Protein AF-A0A9D0LYY3-F1 (afdb_monomer)

Foldseek 3Di:
DPPDPCLPCVVVVLVVCVVVQEADEAEAEWPACVDPPCVCVVVSVLVSVLPDDPSRHPKYKYKYFPPDDDDQDRNPWGWDDWDDDPGIIITMID

Secondary structure (DSSP, 8-state):
-----HHHHHHHHHHHHHHHT--EEEEE-PPPTTSTT-TTHHHHHHHHHHTS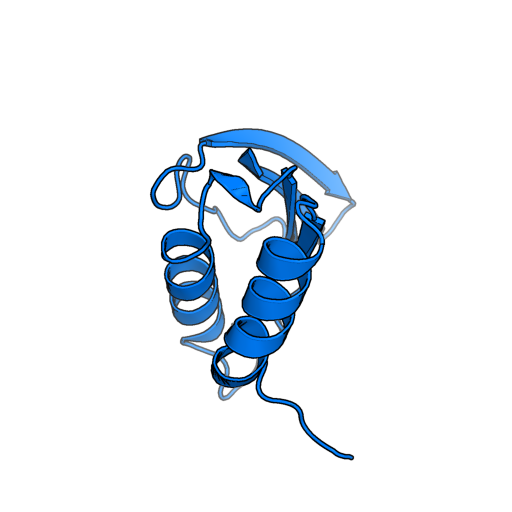-GGGEEEEEEEEETTPPPPSEETTEEEEEEEEETTEEEEEE-

Sequence (94 aa):
VIAGDTFETITQALAMLRTQHEKAYFFIHPPFSIREGHEDIYDNMISLIERLPRELVQLITIEHMTALELPESIGPYALQKRKKFGKTSLSYYD

Mean predicted aligned error: 4.37 Å

Nearest PDB structures (foldseek):
  2fhp-assembly1_A  TM=6.400E-01  e=5.777E-06  Enterococcus faecalis V583
  2fhp-assembly2_B  TM=6.266E-01  e=7.497E-06  Enterococcus faecalis V583
  2esr-assembly1_B  TM=6.516E-01  e=7.325E-05  Streptococcus pyogenes MGAS10394
  2fpo-assembly3_C  TM=6.151E-01  e=2.216E-04  Escherichia coli K-12
  3p9n-assembly1_A  TM=6.792E-01  e=4.331E-02  Mycobacterium tuberculosis H37Rv

Structure (mmCIF, N/CA/C/O backbone):
data_AF-A0A9D0LYY3-F1
#
_entry.id   AF-A0A9D0LYY3-F1
#
loop_
_atom_site.group_PDB
_atom_site.id
_atom_site.type_symbol
_atom_site.label_atom_id
_atom_site.label_alt_id
_atom_site.label_comp_id
_atom_site.label_asym_id
_atom_site.label_entity_id
_atom_site.label_seq_id
_atom_site.pdbx_PDB_ins_code
_atom_site.Cartn_x
_atom_site.Cartn_y
_atom_site.Cartn_z
_atom_site.occupancy
_atom_site.B_iso_or_equiv
_atom_site.auth_seq_id
_atom_site.auth_comp_id
_atom_site.auth_asym_id
_atom_site.auth_atom_id
_atom_site.pdbx_PDB_model_num
ATOM 1 N N . VAL A 1 1 ? 18.536 -15.897 10.092 1.00 40.72 1 VAL A N 1
ATOM 2 C CA . VAL A 1 1 ? 17.466 -14.954 9.701 1.00 40.72 1 VAL A CA 1
ATOM 3 C C . VAL A 1 1 ? 16.156 -15.653 9.987 1.00 40.72 1 VAL A C 1
ATOM 5 O O . VAL A 1 1 ? 15.926 -16.692 9.386 1.00 40.72 1 VAL A O 1
ATOM 8 N N . ILE A 1 2 ? 15.355 -15.179 10.942 1.00 37.41 2 ILE A N 1
ATOM 9 C CA . ILE A 1 2 ? 13.945 -15.583 10.969 1.00 37.41 2 ILE A CA 1
ATOM 10 C C . ILE A 1 2 ? 13.314 -14.766 9.846 1.00 37.41 2 ILE A C 1
ATOM 12 O O . ILE A 1 2 ? 13.110 -13.564 9.996 1.00 37.41 2 ILE A O 1
ATOM 16 N N . ALA A 1 3 ? 13.160 -15.379 8.677 1.00 55.34 3 ALA A N 1
ATOM 17 C CA . ALA A 1 3 ? 12.347 -14.808 7.620 1.00 55.34 3 ALA A CA 1
ATOM 18 C C . ALA A 1 3 ? 10.896 -14.914 8.100 1.00 55.34 3 ALA A C 1
ATOM 20 O O . ALA A 1 3 ? 10.347 -16.008 8.166 1.00 55.34 3 ALA A O 1
ATOM 21 N N . GLY A 1 4 ? 10.322 -13.799 8.548 1.00 69.12 4 GLY A N 1
ATOM 22 C CA . GLY A 1 4 ? 8.885 -13.711 8.764 1.00 69.12 4 GLY A CA 1
ATOM 23 C C . GLY A 1 4 ? 8.248 -13.422 7.420 1.00 69.12 4 GLY A C 1
ATOM 24 O O . GLY A 1 4 ? 8.447 -12.334 6.885 1.00 69.12 4 GLY A O 1
ATOM 25 N N . ASP A 1 5 ? 7.535 -14.392 6.855 1.00 82.69 5 ASP A N 1
ATOM 26 C CA . ASP A 1 5 ? 6.709 -14.126 5.687 1.00 82.69 5 ASP A CA 1
ATOM 27 C C . ASP A 1 5 ? 5.583 -13.171 6.112 1.00 82.69 5 ASP A C 1
ATOM 29 O O . ASP A 1 5 ? 4.691 -13.531 6.887 1.00 82.69 5 ASP A O 1
ATOM 33 N N . THR A 1 6 ? 5.647 -11.914 5.667 1.00 85.31 6 THR A N 1
ATOM 34 C CA . THR A 1 6 ? 4.621 -10.909 5.978 1.00 85.31 6 THR A CA 1
ATOM 35 C C . THR A 1 6 ? 3.247 -11.339 5.467 1.00 85.31 6 THR A C 1
ATOM 37 O O . THR A 1 6 ? 2.248 -11.035 6.118 1.00 85.31 6 THR A O 1
ATOM 40 N N . PHE A 1 7 ? 3.169 -12.081 4.356 1.00 86.06 7 PHE A N 1
ATOM 41 C CA . PHE A 1 7 ? 1.895 -12.541 3.801 1.00 86.06 7 PHE A CA 1
ATOM 42 C C . PHE A 1 7 ? 1.159 -13.492 4.755 1.00 86.06 7 PHE A C 1
ATOM 44 O O . PHE A 1 7 ? -0.076 -13.490 4.793 1.00 86.06 7 PHE A O 1
ATOM 51 N N . GLU A 1 8 ? 1.900 -14.227 5.585 1.00 85.25 8 GLU A N 1
ATOM 52 C CA . GLU A 1 8 ? 1.353 -15.097 6.629 1.00 85.25 8 GLU A CA 1
ATOM 53 C C . GLU A 1 8 ? 1.202 -14.365 7.975 1.00 85.25 8 GLU A C 1
ATOM 55 O O . GLU A 1 8 ? 0.156 -14.426 8.634 1.00 85.25 8 GLU A O 1
ATOM 60 N N . THR A 1 9 ? 2.237 -13.629 8.384 1.00 88.62 9 THR A N 1
ATOM 61 C CA . THR A 1 9 ? 2.353 -13.076 9.744 1.00 88.62 9 THR A CA 1
ATOM 62 C C . THR A 1 9 ? 1.525 -11.813 9.977 1.00 88.62 9 THR A C 1
ATOM 64 O O . THR A 1 9 ? 1.189 -11.515 11.125 1.00 88.62 9 THR A O 1
ATOM 67 N N . ILE A 1 10 ? 1.103 -11.099 8.924 1.00 91.56 10 ILE A N 1
ATOM 68 C CA . ILE A 1 10 ? 0.312 -9.864 9.062 1.00 91.56 10 ILE A CA 1
ATOM 69 C C . ILE A 1 10 ? -0.999 -10.075 9.828 1.00 91.56 10 ILE A C 1
ATOM 71 O O . ILE A 1 10 ? -1.466 -9.180 10.529 1.00 91.56 10 ILE A O 1
ATOM 75 N N . THR A 1 11 ? -1.569 -11.279 9.767 1.00 91.69 11 THR A N 1
ATOM 76 C CA . THR A 1 11 ? -2.790 -11.641 10.499 1.00 91.69 11 THR A CA 1
ATOM 77 C C . THR A 1 11 ? -2.637 -11.470 12.014 1.00 91.69 11 THR A C 1
ATOM 79 O O . THR A 1 11 ? -3.574 -11.021 12.676 1.00 91.69 11 THR A O 1
ATOM 82 N N . GLN A 1 12 ? -1.446 -11.737 12.557 1.00 92.06 12 GLN A N 1
ATOM 83 C CA . GLN A 1 12 ? -1.133 -11.571 13.978 1.00 92.06 12 GLN A CA 1
ATOM 84 C C . GLN A 1 12 ? -1.102 -10.088 14.366 1.00 92.06 12 GLN A C 1
ATOM 86 O O . GLN A 1 12 ? -1.684 -9.701 15.380 1.00 92.06 12 GLN A O 1
ATOM 91 N N . ALA A 1 13 ? -0.500 -9.241 13.523 1.00 92.06 13 ALA A N 1
ATOM 92 C CA . ALA A 1 13 ? -0.493 -7.793 13.726 1.00 92.06 13 ALA A CA 1
ATOM 93 C C . ALA A 1 13 ? -1.916 -7.208 13.678 1.00 92.06 13 ALA A C 1
ATOM 95 O O . ALA A 1 13 ? -2.290 -6.411 14.535 1.00 92.06 13 ALA A O 1
ATOM 96 N N . LEU A 1 14 ? -2.748 -7.656 12.732 1.00 95.19 14 LEU A N 1
ATOM 97 C CA . LEU A 1 14 ? -4.149 -7.232 12.643 1.00 95.19 14 LEU A CA 1
ATOM 98 C C . LEU A 1 14 ? -4.970 -7.672 13.864 1.00 95.19 14 LEU A C 1
ATOM 100 O O . LEU A 1 14 ? -5.807 -6.912 14.347 1.00 95.19 14 LEU A O 1
ATOM 104 N N . ALA A 1 15 ? -4.736 -8.880 14.385 1.00 95.44 15 ALA A N 1
ATOM 105 C CA . ALA A 1 15 ? -5.397 -9.361 15.598 1.00 95.44 15 ALA A CA 1
ATOM 106 C C . ALA A 1 15 ? -5.020 -8.521 16.831 1.00 95.44 15 ALA A C 1
ATOM 108 O O . ALA A 1 15 ? -5.886 -8.180 17.642 1.00 95.44 15 ALA A O 1
ATOM 109 N N . MET A 1 16 ? -3.747 -8.134 16.943 1.00 95.50 16 MET A N 1
ATOM 110 C CA . MET A 1 16 ? -3.268 -7.235 17.993 1.00 95.50 16 MET A CA 1
ATOM 111 C C . MET A 1 16 ? -3.946 -5.859 17.910 1.00 95.50 16 MET A C 1
ATOM 113 O O . MET A 1 16 ? -4.526 -5.419 18.901 1.00 95.50 16 MET A O 1
ATOM 117 N N . LEU A 1 17 ? -3.968 -5.232 16.726 1.00 96.69 17 LEU A N 1
ATOM 118 C CA . LEU A 1 17 ? -4.628 -3.935 16.504 1.00 96.69 17 LEU A CA 1
ATOM 119 C C . LEU A 1 17 ? -6.120 -3.976 16.851 1.00 96.69 17 LEU A C 1
ATOM 121 O O . LEU A 1 17 ? -6.630 -3.074 17.513 1.00 96.69 17 LEU A O 1
ATOM 125 N N . ARG A 1 18 ? -6.814 -5.060 16.477 1.00 97.00 18 ARG A N 1
ATOM 126 C CA . ARG A 1 18 ? -8.219 -5.280 16.859 1.00 97.00 18 ARG A CA 1
ATOM 127 C C . ARG A 1 18 ? -8.408 -5.321 18.367 1.00 97.00 18 ARG A C 1
ATOM 129 O O . ARG A 1 18 ? -9.346 -4.716 18.871 1.00 97.00 18 ARG A O 1
ATOM 136 N N . THR A 1 19 ? -7.525 -6.026 19.067 1.00 97.25 19 THR A N 1
ATOM 137 C CA . THR A 1 19 ? -7.593 -6.188 20.527 1.00 97.25 19 THR A CA 1
ATOM 138 C C . THR A 1 19 ? -7.334 -4.866 21.247 1.00 97.25 19 THR A C 1
ATOM 140 O O . THR A 1 19 ? -7.931 -4.594 22.282 1.00 97.25 19 THR A O 1
ATOM 143 N N . GLN A 1 20 ? -6.461 -4.033 20.684 1.00 96.81 20 GLN A N 1
ATOM 144 C CA . GLN A 1 20 ? -6.114 -2.719 21.222 1.00 96.81 20 GLN A CA 1
ATOM 145 C C . GLN A 1 20 ? -7.085 -1.612 20.786 1.00 96.81 20 GLN A C 1
ATOM 147 O O . GLN A 1 20 ? -7.006 -0.504 21.304 1.00 96.81 20 GLN A O 1
ATOM 152 N N . HIS A 1 21 ? -8.023 -1.906 19.877 1.00 95.69 21 HIS A N 1
ATOM 153 C CA . HIS A 1 21 ? -8.894 -0.917 19.236 1.00 95.69 21 HIS A CA 1
ATOM 154 C C . HIS A 1 21 ? -8.111 0.220 18.553 1.00 95.69 21 HIS A C 1
ATOM 156 O O . HIS A 1 21 ? -8.538 1.375 18.549 1.00 95.69 21 HIS A O 1
ATOM 162 N N . GLU A 1 22 ? -6.968 -0.114 17.951 1.00 96.94 22 GLU A N 1
ATOM 163 C CA . GLU A 1 22 ? -6.069 0.837 17.300 1.00 96.94 22 GLU A CA 1
ATOM 164 C C . GLU A 1 22 ? -6.067 0.686 15.776 1.00 96.94 22 GLU A C 1
ATOM 166 O O . GLU A 1 22 ? -6.349 -0.378 15.218 1.00 96.94 22 GLU A O 1
ATOM 171 N N . LYS A 1 23 ? -5.706 1.777 15.094 1.00 97.38 23 LYS A N 1
ATOM 172 C CA . LYS A 1 23 ? -5.396 1.785 13.662 1.00 97.38 23 LYS A CA 1
ATOM 173 C C . LYS A 1 23 ? -3.899 1.921 13.455 1.00 97.38 23 LYS A C 1
ATOM 175 O O . LYS A 1 23 ? -3.229 2.605 14.223 1.00 97.38 23 LYS A O 1
ATOM 180 N N . ALA A 1 24 ? -3.397 1.358 12.363 1.00 96.94 24 ALA A N 1
ATOM 181 C CA . ALA A 1 24 ? -1.988 1.433 12.011 1.00 96.94 24 ALA A CA 1
ATOM 182 C C . ALA A 1 24 ? -1.735 2.153 10.686 1.00 96.94 24 ALA A C 1
ATOM 184 O O . ALA A 1 24 ? -2.543 2.134 9.753 1.00 96.94 24 ALA A O 1
ATOM 185 N N . TYR A 1 25 ? -0.553 2.756 10.612 1.00 97.69 25 TYR A N 1
ATOM 186 C CA . TYR A 1 25 ? 0.070 3.163 9.362 1.00 97.69 25 TYR A CA 1
ATOM 187 C C . TYR A 1 25 ? 0.848 1.964 8.813 1.00 97.69 25 TYR A C 1
ATOM 189 O O . TYR A 1 25 ? 1.721 1.433 9.498 1.00 97.69 25 TYR A O 1
ATOM 197 N N . PHE A 1 26 ? 0.550 1.545 7.586 1.00 96.75 26 PHE A N 1
ATOM 198 C CA . PHE A 1 26 ? 1.249 0.448 6.919 1.00 96.75 26 PHE A CA 1
ATOM 199 C C . PHE A 1 26 ? 2.283 1.024 5.959 1.00 96.75 26 PHE A C 1
ATOM 201 O O . PHE A 1 26 ? 1.931 1.727 5.016 1.00 96.75 26 PHE A O 1
ATOM 208 N N . PHE A 1 27 ? 3.560 0.734 6.193 1.00 96.62 27 PHE A N 1
ATOM 209 C CA . PHE A 1 27 ? 4.641 1.084 5.277 1.00 96.62 27 PHE A CA 1
ATOM 210 C C . PHE A 1 27 ? 5.112 -0.178 4.555 1.00 96.62 27 PHE A C 1
ATOM 212 O O . PHE A 1 27 ? 5.556 -1.130 5.194 1.00 96.62 27 PHE A O 1
ATOM 219 N N . ILE A 1 28 ? 4.989 -0.195 3.231 1.00 94.56 28 ILE A N 1
ATOM 220 C CA . ILE A 1 28 ? 5.218 -1.369 2.393 1.00 94.56 28 ILE A CA 1
ATOM 221 C C . ILE A 1 28 ? 6.313 -1.037 1.380 1.00 94.56 28 ILE A C 1
ATOM 223 O O . ILE A 1 28 ? 6.193 -0.098 0.597 1.00 94.56 28 ILE A O 1
ATOM 227 N N . HIS A 1 29 ? 7.388 -1.819 1.399 1.00 91.25 29 HIS A N 1
ATOM 228 C CA . HIS A 1 29 ? 8.549 -1.635 0.533 1.00 91.25 29 HIS A CA 1
ATOM 229 C C . HIS A 1 29 ? 8.953 -2.997 -0.049 1.00 91.25 29 HIS A C 1
ATOM 231 O O . HIS A 1 29 ? 9.834 -3.666 0.501 1.00 91.25 29 HIS A O 1
ATOM 237 N N . PRO A 1 30 ? 8.250 -3.474 -1.095 1.00 88.25 30 PRO A N 1
ATOM 238 C CA . PRO A 1 30 ? 8.578 -4.750 -1.711 1.00 88.25 30 PRO A CA 1
ATOM 239 C C . PRO A 1 30 ? 9.940 -4.656 -2.420 1.00 88.25 30 PRO A C 1
ATOM 241 O O . PRO A 1 30 ? 10.314 -3.581 -2.907 1.00 88.25 30 PRO A O 1
ATOM 244 N N . PRO A 1 31 ? 10.691 -5.767 -2.533 1.00 84.44 31 PRO A N 1
ATOM 245 C CA . PRO A 1 31 ? 11.822 -5.817 -3.448 1.00 84.44 31 PRO A CA 1
ATOM 246 C C . PRO A 1 31 ? 11.364 -5.493 -4.878 1.00 84.44 31 PRO A C 1
ATOM 248 O O . PRO A 1 31 ? 10.213 -5.709 -5.250 1.00 84.44 31 PRO A O 1
ATOM 251 N N . PHE A 1 32 ? 12.274 -4.963 -5.694 1.00 76.56 32 PHE A N 1
ATOM 252 C CA . PHE A 1 32 ? 11.955 -4.631 -7.081 1.00 76.56 32 PHE A CA 1
ATOM 253 C C . PHE A 1 32 ? 11.706 -5.893 -7.915 1.00 76.56 32 PHE A C 1
ATOM 255 O O . PHE A 1 32 ? 12.509 -6.823 -7.856 1.00 76.56 32 PHE A O 1
ATOM 262 N N . SER A 1 33 ? 10.666 -5.879 -8.753 1.00 69.06 33 SER A N 1
ATOM 263 C CA . SER A 1 33 ? 10.299 -6.999 -9.643 1.00 69.06 33 SER A CA 1
ATOM 264 C C . SER A 1 33 ? 11.347 -7.322 -10.703 1.00 69.06 33 SER A C 1
ATOM 266 O O . SER A 1 33 ? 11.360 -8.418 -11.242 1.00 69.06 33 SER A O 1
ATOM 268 N N . ILE A 1 34 ? 12.269 -6.394 -10.987 1.00 64.56 34 ILE A N 1
ATOM 269 C CA . ILE A 1 34 ? 13.414 -6.646 -11.878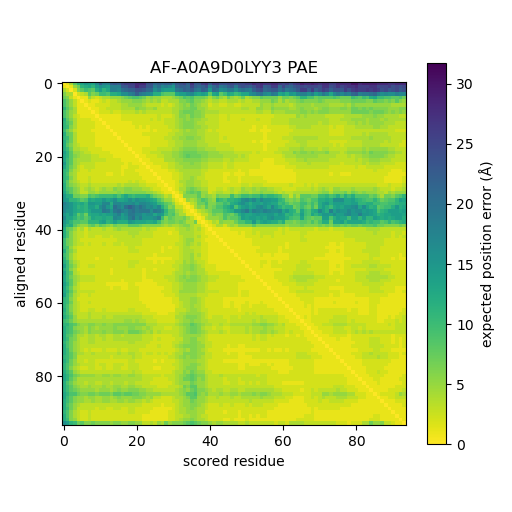 1.00 64.56 34 ILE A CA 1
ATOM 270 C C . ILE A 1 34 ? 14.437 -7.628 -11.282 1.00 64.56 34 ILE A C 1
ATOM 272 O O . ILE A 1 34 ? 15.422 -7.958 -11.939 1.00 64.56 34 ILE A O 1
ATOM 27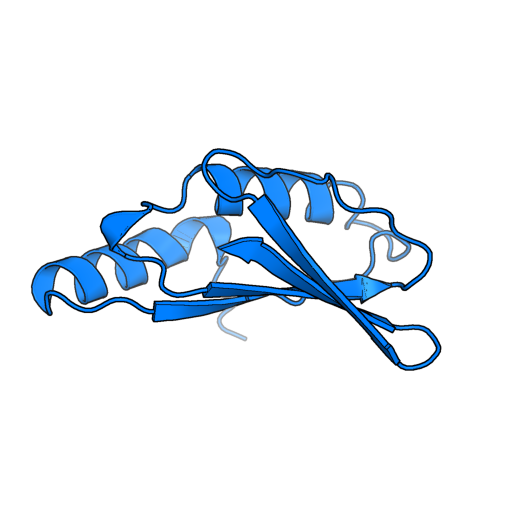6 N N . ARG A 1 35 ? 14.271 -8.027 -10.015 1.00 67.94 35 ARG A N 1
ATOM 277 C CA . ARG A 1 35 ? 15.120 -9.019 -9.358 1.00 67.94 35 ARG A CA 1
ATOM 278 C C . ARG A 1 35 ? 14.523 -10.402 -9.614 1.00 67.94 35 ARG A C 1
ATOM 280 O O . ARG A 1 35 ? 13.345 -10.615 -9.356 1.00 67.94 35 ARG A O 1
ATOM 287 N N . GLU A 1 36 ? 15.352 -11.316 -10.106 1.00 65.12 36 GLU A N 1
ATOM 288 C CA . GLU A 1 36 ? 14.993 -12.713 -10.377 1.00 65.12 36 GLU A CA 1
ATOM 289 C C . GLU A 1 36 ? 14.283 -13.359 -9.171 1.00 65.12 36 GLU A C 1
ATOM 291 O O . GLU A 1 36 ? 14.738 -13.205 -8.033 1.00 65.12 36 GLU A O 1
ATOM 296 N N . GLY A 1 37 ? 13.160 -14.047 -9.418 1.00 67.38 37 GLY A N 1
ATOM 297 C CA . GLY A 1 37 ? 12.348 -14.700 -8.383 1.00 67.38 37 GLY A CA 1
ATOM 298 C C . GLY A 1 37 ? 11.368 -13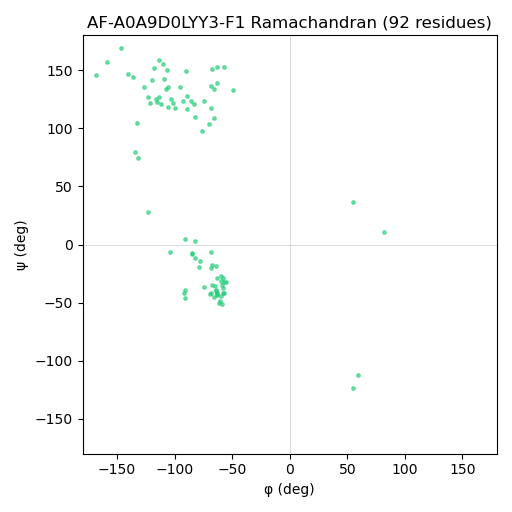.785 -7.635 1.00 67.38 37 GLY A C 1
ATOM 299 O O . GLY A 1 37 ? 10.807 -14.192 -6.617 1.00 67.38 37 GLY A O 1
ATOM 300 N N . HIS A 1 38 ? 11.168 -12.550 -8.105 1.00 69.50 38 HIS A N 1
ATOM 301 C CA . HIS A 1 38 ? 10.202 -11.597 -7.551 1.00 69.50 38 HIS A CA 1
ATOM 302 C C . HIS A 1 38 ? 9.190 -11.098 -8.594 1.00 69.50 38 HIS A C 1
ATOM 304 O O . HIS A 1 38 ? 8.680 -9.986 -8.451 1.00 69.50 38 HIS A O 1
ATOM 310 N N . GLU A 1 39 ? 8.884 -11.886 -9.632 1.00 74.75 39 GLU A N 1
ATOM 311 C CA . GLU A 1 39 ? 7.930 -11.469 -10.668 1.00 74.75 39 GLU A CA 1
ATOM 312 C C . GLU A 1 39 ? 6.551 -11.125 -10.075 1.00 74.75 39 GLU A C 1
ATOM 314 O O . GLU A 1 39 ? 5.995 -10.072 -10.386 1.00 74.75 39 GLU A O 1
ATOM 319 N N . ASP A 1 40 ? 6.074 -11.929 -9.119 1.00 84.06 40 ASP A N 1
ATOM 320 C CA . ASP A 1 40 ? 4.728 -11.805 -8.538 1.00 84.06 40 ASP A CA 1
ATOM 321 C C . ASP A 1 40 ? 4.670 -10.908 -7.286 1.00 84.06 40 ASP A C 1
ATOM 323 O O . ASP A 1 40 ? 3.640 -10.808 -6.616 1.00 84.06 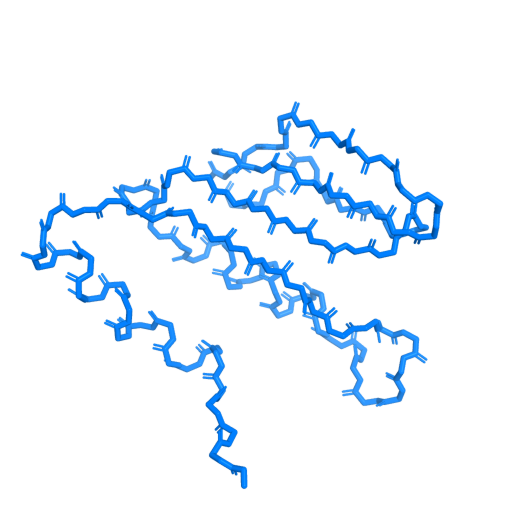40 ASP A O 1
ATOM 327 N N . ILE A 1 41 ? 5.777 -10.261 -6.895 1.00 87.94 41 ILE A N 1
ATOM 328 C CA . ILE A 1 41 ? 5.843 -9.584 -5.589 1.00 87.94 41 ILE A CA 1
ATOM 329 C C . ILE A 1 41 ? 4.865 -8.410 -5.476 1.00 87.94 41 ILE A C 1
ATOM 331 O O . ILE A 1 41 ? 4.306 -8.173 -4.403 1.00 87.94 41 ILE A O 1
ATOM 335 N N . TYR A 1 42 ? 4.642 -7.683 -6.573 1.00 89.06 42 TYR A N 1
ATOM 336 C CA . TYR A 1 42 ? 3.703 -6.565 -6.595 1.00 89.06 42 TYR A CA 1
ATOM 337 C C . TYR A 1 42 ? 2.254 -7.046 -6.592 1.00 89.06 42 TYR A C 1
ATOM 339 O O . TYR A 1 42 ? 1.440 -6.446 -5.895 1.00 89.06 42 TYR A O 1
ATOM 347 N N . ASP A 1 43 ? 1.947 -8.152 -7.266 1.00 89.88 43 ASP A N 1
ATOM 348 C CA . ASP A 1 43 ? 0.602 -8.736 -7.268 1.00 89.88 43 ASP A CA 1
ATOM 349 C C . ASP A 1 43 ? 0.245 -9.302 -5.888 1.00 89.88 43 ASP A C 1
ATOM 351 O O . ASP A 1 43 ? -0.844 -9.055 -5.362 1.00 89.88 43 ASP A O 1
ATOM 355 N N . ASN A 1 44 ? 1.201 -9.967 -5.234 1.00 91.69 44 ASN A N 1
ATOM 356 C CA . ASN A 1 44 ? 1.054 -10.432 -3.856 1.00 91.69 44 ASN A CA 1
ATOM 357 C C . ASN A 1 44 ? 0.883 -9.260 -2.881 1.00 91.69 44 ASN A C 1
ATOM 359 O O . ASN A 1 44 ? 0.040 -9.305 -1.984 1.00 91.69 44 ASN A O 1
ATOM 363 N N . MET A 1 45 ? 1.656 -8.185 -3.063 1.00 93.62 45 MET A N 1
ATOM 364 C CA . MET A 1 45 ? 1.521 -6.955 -2.283 1.00 93.62 45 MET A CA 1
ATOM 365 C C . MET A 1 45 ? 0.133 -6.324 -2.453 1.00 93.62 45 MET A C 1
ATOM 367 O O . MET A 1 45 ? -0.493 -5.970 -1.455 1.00 93.62 45 MET A O 1
ATOM 371 N N . ILE A 1 46 ? -0.344 -6.182 -3.693 1.00 94.25 46 ILE A N 1
ATOM 372 C CA . ILE A 1 46 ? -1.674 -5.642 -4.003 1.00 94.25 46 ILE A CA 1
ATOM 373 C C . ILE A 1 46 ? -2.736 -6.508 -3.323 1.00 94.25 46 ILE A C 1
ATOM 375 O O . ILE A 1 46 ? -3.512 -5.988 -2.528 1.00 94.25 46 ILE A O 1
ATOM 379 N N . SER A 1 47 ? -2.684 -7.828 -3.509 1.00 95.19 47 SER A N 1
ATOM 380 C CA . SER A 1 47 ? -3.612 -8.784 -2.887 1.00 95.19 47 SER A CA 1
ATOM 381 C C . SER A 1 47 ? -3.615 -8.703 -1.354 1.00 95.19 47 SER A C 1
ATOM 383 O O . SER A 1 47 ? -4.656 -8.839 -0.707 1.00 95.19 47 SER A O 1
ATOM 385 N N . LEU A 1 48 ? -2.450 -8.473 -0.737 1.00 95.25 48 LEU A N 1
ATOM 386 C CA . LEU A 1 48 ? -2.340 -8.258 0.705 1.00 95.25 48 LEU A CA 1
ATOM 387 C C . LEU A 1 48 ? -3.035 -6.963 1.131 1.00 95.25 48 LEU A C 1
ATOM 389 O O . LEU A 1 48 ? -3.780 -6.984 2.109 1.00 95.25 48 LEU A O 1
ATOM 393 N N . ILE A 1 49 ? -2.823 -5.867 0.400 1.00 96.88 49 ILE A N 1
ATOM 394 C CA . ILE A 1 49 ? -3.459 -4.574 0.674 1.00 96.88 49 ILE A CA 1
ATOM 395 C C . ILE A 1 49 ? -4.979 -4.671 0.523 1.00 96.88 49 ILE A C 1
ATOM 397 O O . ILE A 1 49 ? -5.690 -4.195 1.401 1.00 96.88 49 ILE A O 1
ATOM 401 N N . GLU A 1 50 ? -5.489 -5.330 -0.520 1.00 96.56 50 GLU A N 1
ATOM 402 C CA . GLU A 1 50 ? -6.935 -5.509 -0.739 1.00 96.56 50 GLU A CA 1
ATOM 403 C C . GLU A 1 50 ? -7.637 -6.196 0.436 1.00 96.56 50 GLU A C 1
ATOM 405 O O . GLU A 1 50 ? -8.795 -5.910 0.739 1.00 96.56 50 GLU A O 1
ATOM 410 N N . ARG A 1 51 ? -6.921 -7.096 1.115 1.00 95.56 51 ARG A N 1
ATOM 411 C CA . ARG A 1 51 ? -7.406 -7.848 2.274 1.00 95.56 51 ARG A CA 1
ATOM 412 C C . ARG A 1 51 ? -7.264 -7.102 3.599 1.00 95.56 51 ARG A C 1
ATOM 414 O O . ARG A 1 51 ? -7.735 -7.617 4.620 1.00 95.56 51 ARG A O 1
ATOM 421 N N . LEU A 1 52 ? -6.584 -5.954 3.634 1.00 96.56 52 LEU A N 1
ATOM 422 C CA . LEU A 1 52 ? -6.456 -5.195 4.872 1.00 96.56 52 LEU A CA 1
ATOM 423 C C . LEU A 1 52 ? -7.837 -4.671 5.304 1.00 96.56 52 LEU A C 1
ATOM 425 O O . LEU A 1 52 ? -8.587 -4.142 4.483 1.00 96.56 52 LEU A O 1
ATOM 429 N N . PRO A 1 53 ? -8.213 -4.813 6.586 1.00 96.38 53 PRO A N 1
ATOM 430 C CA . PRO A 1 53 ? -9.493 -4.308 7.062 1.00 96.38 53 PRO A CA 1
ATOM 431 C C . PRO A 1 53 ? -9.459 -2.782 7.186 1.00 96.38 53 PRO A C 1
ATOM 433 O O . PRO A 1 53 ? -8.621 -2.226 7.903 1.00 96.38 53 PRO A O 1
ATOM 436 N N . ARG A 1 54 ? -10.384 -2.090 6.510 1.00 96.00 54 ARG A N 1
ATOM 437 C CA . ARG A 1 54 ? -10.460 -0.617 6.474 1.00 96.00 54 ARG A CA 1
ATOM 438 C C . ARG A 1 54 ? -10.529 0.003 7.872 1.00 96.00 54 ARG A C 1
ATOM 440 O O . ARG A 1 54 ? -9.997 1.087 8.093 1.00 96.00 54 ARG A O 1
ATOM 447 N N . GLU A 1 55 ? -11.151 -0.681 8.826 1.00 96.31 55 GLU A N 1
ATOM 448 C CA . GLU A 1 55 ? -11.281 -0.224 10.206 1.00 96.31 55 GLU A CA 1
ATOM 449 C C . GLU A 1 55 ? -9.957 -0.203 10.983 1.00 96.31 55 GLU A C 1
ATOM 451 O O . GLU A 1 55 ? -9.865 0.530 11.962 1.00 96.31 55 GLU A O 1
ATOM 456 N N . LEU A 1 56 ? -8.936 -0.944 10.534 1.00 97.56 56 LEU A N 1
ATOM 457 C CA . LEU A 1 56 ? -7.616 -1.046 11.179 1.00 97.56 56 LEU A CA 1
ATOM 458 C C . LEU A 1 56 ? -6.526 -0.246 10.464 1.00 97.56 56 LEU A C 1
ATOM 460 O O . LEU A 1 56 ? -5.399 -0.154 10.952 1.00 97.56 56 LEU A O 1
ATOM 464 N N . VAL A 1 57 ? -6.838 0.322 9.303 1.00 98.00 57 VAL A N 1
ATOM 465 C CA . VAL A 1 57 ? -5.876 1.060 8.487 1.00 98.00 57 VAL A CA 1
ATOM 466 C C . VAL A 1 57 ? -6.109 2.553 8.649 1.00 98.00 57 VAL A C 1
ATOM 468 O O . VAL A 1 57 ? -7.209 3.062 8.438 1.00 98.00 57 VAL A O 1
ATOM 471 N N . GLN A 1 58 ? -5.050 3.260 9.032 1.00 98.00 58 GLN A N 1
ATOM 472 C CA . GLN A 1 58 ? -5.020 4.718 9.058 1.00 98.00 58 GLN A CA 1
ATOM 473 C C . GLN A 1 58 ? -4.501 5.299 7.738 1.00 98.00 58 GLN A C 1
ATOM 475 O O . GLN A 1 58 ? -4.989 6.337 7.300 1.00 98.00 58 GLN A O 1
ATOM 480 N N . LEU A 1 59 ? -3.486 4.664 7.146 1.00 98.12 59 LEU A N 1
ATOM 481 C CA . LEU A 1 59 ? -2.866 5.046 5.877 1.00 98.12 59 LEU A CA 1
ATOM 482 C C . LEU A 1 59 ? -1.951 3.911 5.409 1.00 98.12 59 LEU A C 1
A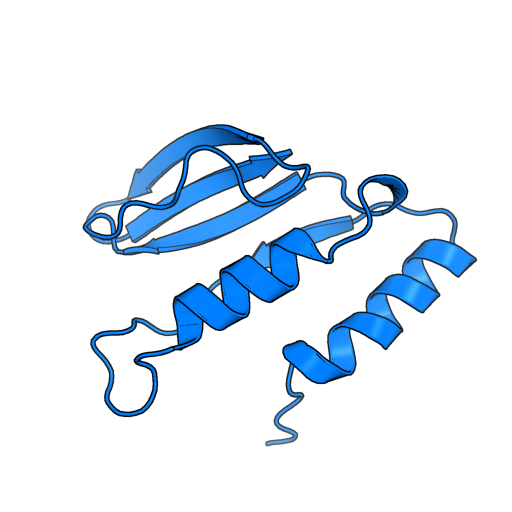TOM 484 O O . LEU A 1 59 ? -1.278 3.283 6.230 1.00 98.12 59 LEU A O 1
ATOM 488 N N . ILE A 1 60 ? -1.851 3.711 4.101 1.00 98.50 60 ILE A N 1
ATOM 489 C CA . ILE A 1 60 ? -0.889 2.802 3.478 1.00 98.50 60 ILE A CA 1
ATOM 490 C C . ILE A 1 60 ? 0.097 3.636 2.667 1.00 98.50 60 ILE A C 1
ATOM 492 O O . ILE A 1 60 ? -0.294 4.453 1.839 1.00 98.50 60 ILE A O 1
ATOM 496 N N . THR A 1 61 ? 1.388 3.448 2.907 1.00 98.25 61 THR A N 1
ATOM 497 C CA . THR A 1 61 ? 2.472 4.058 2.135 1.00 98.25 61 THR A CA 1
ATOM 498 C C . THR A 1 61 ? 3.238 2.956 1.429 1.00 98.25 61 THR A C 1
ATOM 500 O O . THR A 1 61 ? 3.759 2.058 2.085 1.00 98.25 61 THR A O 1
ATOM 503 N N . ILE A 1 62 ? 3.320 3.034 0.105 1.00 97.19 62 ILE A N 1
ATOM 504 C CA . ILE A 1 62 ? 4.052 2.081 -0.726 1.00 97.19 62 ILE A CA 1
ATOM 505 C C . ILE A 1 62 ? 5.260 2.792 -1.318 1.00 97.19 62 ILE A C 1
ATOM 507 O O . ILE A 1 62 ? 5.099 3.775 -2.046 1.00 97.19 62 ILE A O 1
ATOM 511 N N . GLU A 1 63 ? 6.456 2.292 -1.032 1.00 95.75 63 GLU A N 1
ATOM 512 C CA . GLU A 1 63 ? 7.676 2.701 -1.720 1.00 95.75 63 GLU A CA 1
ATOM 513 C C . GLU A 1 63 ? 7.952 1.759 -2.894 1.00 95.75 63 GLU A C 1
ATOM 515 O O . GLU A 1 63 ? 8.040 0.545 -2.731 1.00 95.75 63 GLU A O 1
ATOM 520 N N . HIS A 1 64 ? 8.069 2.318 -4.098 1.00 93.06 64 HIS A N 1
ATOM 521 C CA . HIS A 1 64 ? 8.246 1.553 -5.330 1.00 93.06 64 HIS A CA 1
ATOM 522 C C . HIS A 1 64 ?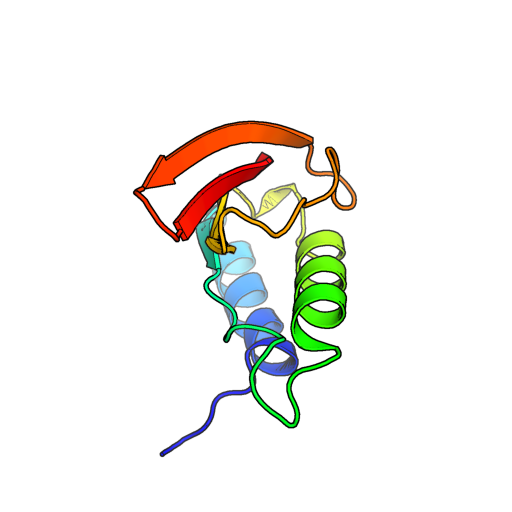 9.128 2.295 -6.339 1.00 93.06 64 HIS A C 1
ATOM 524 O O . HIS A 1 64 ? 9.433 3.478 -6.180 1.00 93.06 64 HIS A O 1
ATOM 530 N N . MET A 1 65 ? 9.546 1.614 -7.407 1.00 91.25 65 MET A N 1
ATOM 531 C CA . MET A 1 65 ? 10.262 2.261 -8.510 1.00 91.25 65 MET A CA 1
ATOM 532 C C . MET A 1 65 ? 9.367 3.299 -9.192 1.00 91.25 65 MET A C 1
ATOM 534 O O . MET A 1 65 ? 8.201 3.027 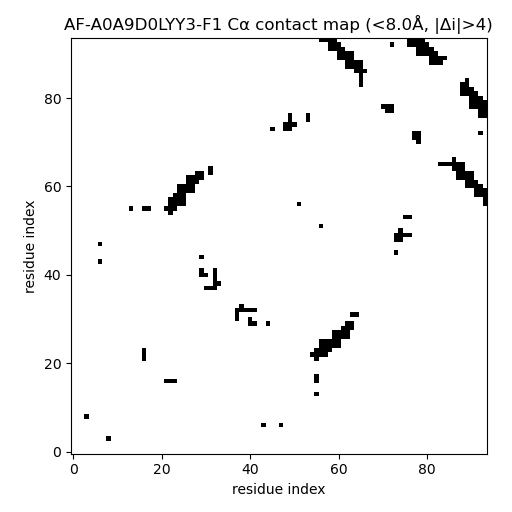-9.463 1.00 91.25 65 MET A O 1
ATOM 538 N N . THR A 1 66 ? 9.922 4.458 -9.552 1.00 91.19 66 THR A N 1
ATOM 539 C CA . THR A 1 66 ? 9.169 5.531 -10.234 1.00 91.19 66 THR A CA 1
ATOM 540 C C . THR A 1 66 ? 8.569 5.090 -11.572 1.00 91.19 66 THR A C 1
ATOM 542 O O . THR A 1 66 ? 7.573 5.659 -11.998 1.00 91.19 66 THR A O 1
ATOM 545 N N . ALA A 1 67 ? 9.172 4.101 -12.237 1.00 89.62 67 ALA A N 1
ATOM 546 C CA . ALA A 1 67 ? 8.674 3.554 -13.499 1.00 89.62 67 ALA A CA 1
ATOM 547 C C . ALA A 1 67 ? 7.490 2.584 -13.327 1.00 89.62 67 ALA A C 1
ATOM 549 O O . ALA A 1 67 ? 6.845 2.246 -14.314 1.00 89.62 67 ALA A O 1
ATOM 550 N N . LEU A 1 68 ? 7.225 2.120 -12.101 1.00 89.00 68 LEU A N 1
ATOM 551 C CA . LEU A 1 68 ? 6.075 1.277 -11.804 1.00 89.00 68 LEU A CA 1
ATOM 552 C C . LEU A 1 68 ? 4.845 2.161 -11.587 1.00 89.00 68 LEU A C 1
ATOM 554 O O . LEU A 1 68 ? 4.819 2.977 -10.661 1.00 89.00 68 LEU A O 1
ATOM 558 N N . GLU A 1 69 ? 3.819 1.950 -12.402 1.00 88.06 69 GLU A N 1
ATOM 559 C CA . GLU A 1 69 ? 2.501 2.537 -12.187 1.00 88.06 69 GLU A CA 1
ATOM 560 C C . GLU A 1 69 ? 1.662 1.596 -11.320 1.00 88.06 69 GLU A C 1
ATOM 562 O O . GLU A 1 69 ? 1.381 0.462 -11.700 1.00 88.06 69 GLU A O 1
ATOM 567 N N . LEU A 1 70 ? 1.287 2.072 -10.133 1.00 92.88 70 LEU A N 1
ATOM 568 C CA . LEU A 1 70 ? 0.338 1.390 -9.256 1.00 92.88 70 LEU A CA 1
ATOM 569 C C . LEU A 1 70 ? -1.092 1.864 -9.570 1.00 92.88 70 LEU A C 1
ATOM 571 O O . LEU A 1 70 ? -1.254 3.030 -9.951 1.00 92.88 70 LEU A O 1
ATOM 575 N N . PRO A 1 71 ? -2.111 1.003 -9.394 1.00 95.25 71 PRO A N 1
ATOM 576 C CA . PRO A 1 71 ? -3.498 1.342 -9.704 1.00 95.25 71 PRO A CA 1
ATOM 577 C C . PRO A 1 71 ? -4.017 2.494 -8.832 1.00 95.25 71 PRO A C 1
ATOM 579 O O . PRO A 1 71 ? -3.575 2.688 -7.704 1.00 95.25 71 PRO A O 1
ATOM 582 N N . GLU A 1 72 ? -4.994 3.254 -9.331 1.00 97.38 72 GLU A N 1
ATOM 583 C CA . GLU A 1 72 ? -5.608 4.359 -8.570 1.00 97.38 72 GLU A CA 1
ATOM 584 C C . GLU A 1 72 ? -6.420 3.877 -7.358 1.00 97.38 72 GLU A C 1
ATOM 586 O O . GLU A 1 72 ? -6.697 4.653 -6.444 1.00 97.38 72 GLU A O 1
ATOM 591 N N . SER A 1 73 ? -6.785 2.595 -7.329 1.00 97.56 73 SER A N 1
ATOM 592 C CA . SER A 1 73 ? -7.446 1.953 -6.197 1.00 97.56 73 SER A CA 1
ATOM 593 C C . SER A 1 73 ? -6.910 0.542 -5.982 1.00 97.56 73 SER A C 1
ATOM 595 O O . SER A 1 73 ? -6.537 -0.142 -6.934 1.00 97.56 73 SER A O 1
ATOM 597 N N . ILE A 1 74 ? -6.859 0.124 -4.719 1.00 97.75 74 ILE A N 1
ATOM 598 C CA . ILE A 1 74 ? -6.524 -1.239 -4.303 1.00 97.75 74 ILE A CA 1
ATOM 599 C C . ILE A 1 74 ? -7.579 -1.653 -3.278 1.00 97.75 74 ILE A C 1
ATOM 601 O O . ILE A 1 74 ? -7.575 -1.160 -2.149 1.00 97.75 74 ILE A O 1
ATOM 605 N N . GLY A 1 75 ? -8.522 -2.510 -3.675 1.00 96.50 75 GLY A N 1
ATOM 606 C CA . GLY A 1 75 ? -9.650 -2.898 -2.828 1.00 96.50 75 GLY A CA 1
ATOM 607 C C . GLY A 1 75 ? -10.432 -1.670 -2.328 1.00 96.50 75 GLY A C 1
ATOM 608 O O . GLY A 1 75 ? -10.890 -0.873 -3.148 1.00 96.50 75 GLY A O 1
ATOM 609 N N . PRO A 1 76 ? -10.597 -1.475 -1.004 1.00 97.00 76 PRO A N 1
ATOM 610 C CA . PRO A 1 76 ? -11.319 -0.328 -0.461 1.00 97.00 76 PRO A CA 1
ATOM 611 C C . PRO A 1 76 ? -10.474 0.953 -0.369 1.00 97.00 76 PRO A C 1
ATOM 613 O O . PRO A 1 76 ? -10.973 1.932 0.181 1.00 97.00 76 PRO A O 1
ATOM 616 N N . TYR A 1 77 ? -9.214 0.958 -0.819 1.00 98.44 77 TYR A N 1
ATOM 617 C CA . TYR A 1 77 ? -8.285 2.079 -0.648 1.00 98.44 77 TYR A CA 1
ATOM 618 C C . TYR A 1 77 ? -8.077 2.853 -1.950 1.00 98.44 77 TYR A C 1
ATOM 620 O O . TYR A 1 77 ? -7.854 2.250 -3.001 1.00 98.44 77 TYR A O 1
ATOM 628 N N . ALA A 1 78 ? -8.095 4.184 -1.878 1.00 98.25 78 ALA A N 1
ATOM 629 C CA . ALA A 1 78 ? -7.883 5.062 -3.031 1.00 98.25 78 ALA A CA 1
ATOM 630 C C . ALA A 1 78 ? -6.530 5.778 -2.943 1.00 98.25 78 ALA A C 1
ATOM 632 O O . ALA A 1 78 ? -6.092 6.170 -1.860 1.00 98.25 78 ALA A O 1
ATOM 633 N N . LEU A 1 79 ? -5.860 5.958 -4.083 1.00 98.31 79 LEU A N 1
ATOM 634 C CA . LEU A 1 79 ? -4.602 6.693 -4.178 1.00 98.31 79 LEU A CA 1
ATOM 635 C C . LEU A 1 79 ? -4.846 8.183 -3.910 1.00 98.31 79 LEU A C 1
ATOM 637 O O . LEU A 1 79 ? -5.507 8.867 -4.685 1.00 98.31 79 LEU A O 1
ATOM 641 N N . GLN A 1 80 ? -4.241 8.707 -2.849 1.00 98.12 80 GLN A N 1
ATOM 642 C CA . GLN A 1 80 ? -4.394 10.108 -2.451 1.00 98.12 80 GLN A CA 1
ATOM 643 C C . GLN A 1 80 ? -3.321 11.009 -3.049 1.00 98.12 80 GLN A C 1
ATOM 645 O O . GLN A 1 80 ? -3.574 12.144 -3.452 1.00 98.12 80 GLN A O 1
ATOM 650 N N . LYS A 1 81 ? -2.072 10.536 -3.057 1.00 96.94 81 LYS A N 1
ATOM 651 C CA . LYS A 1 81 ? -0.942 11.304 -3.587 1.00 96.94 81 LYS A CA 1
ATOM 652 C C . LYS A 1 81 ? 0.223 10.400 -3.954 1.00 96.94 81 LYS A C 1
ATOM 654 O O . LYS A 1 81 ? 0.413 9.333 -3.370 1.00 96.94 81 LYS A O 1
ATOM 659 N N . ARG A 1 82 ? 1.070 10.908 -4.850 1.00 97.19 82 ARG A N 1
ATOM 660 C CA . ARG A 1 82 ? 2.359 10.316 -5.213 1.00 97.19 82 ARG A CA 1
ATOM 661 C C . ARG A 1 82 ? 3.472 11.348 -5.057 1.00 97.19 82 ARG A C 1
ATOM 663 O O . ARG A 1 82 ? 3.320 12.496 -5.469 1.00 97.19 82 ARG A O 1
ATOM 670 N N . LYS A 1 83 ? 4.598 10.950 -4.466 1.00 97.44 83 LYS A N 1
ATOM 671 C CA . LYS A 1 83 ? 5.810 11.774 -4.344 1.00 97.44 83 LYS A CA 1
ATOM 672 C C . LYS A 1 83 ? 6.994 11.054 -4.974 1.00 97.44 83 LYS A C 1
ATOM 674 O O . LYS A 1 83 ? 7.266 9.917 -4.613 1.00 97.44 83 LYS A O 1
ATOM 679 N N . LYS A 1 84 ? 7.694 11.720 -5.894 1.00 96.69 84 LYS A N 1
ATOM 680 C CA . LYS A 1 84 ? 8.855 11.166 -6.607 1.00 96.69 84 LYS A CA 1
ATOM 681 C C . LYS A 1 84 ? 10.161 11.575 -5.920 1.00 96.69 84 LYS A C 1
ATOM 683 O O . LYS A 1 84 ? 10.345 12.747 -5.602 1.00 96.69 84 LYS A O 1
ATOM 688 N N . PHE A 1 85 ? 11.072 10.621 -5.766 1.00 94.69 85 PHE A N 1
ATOM 689 C CA . PHE A 1 85 ? 12.408 10.767 -5.186 1.00 94.69 85 PHE A CA 1
ATOM 690 C C . PHE A 1 85 ? 13.437 10.109 -6.115 1.00 94.69 85 PHE A C 1
ATOM 692 O O . PHE A 1 85 ? 13.939 9.010 -5.884 1.00 94.69 85 PHE A O 1
ATOM 699 N N . GLY A 1 86 ? 13.728 10.769 -7.238 1.00 94.19 86 GLY A N 1
ATOM 700 C CA . GLY A 1 86 ? 14.597 10.205 -8.269 1.00 94.19 86 GLY A CA 1
ATOM 701 C C . GLY A 1 86 ? 14.038 8.887 -8.817 1.00 94.19 86 GLY A C 1
ATOM 702 O O . GLY A 1 86 ? 13.007 8.874 -9.493 1.00 94.19 86 GLY A O 1
ATOM 703 N N . LYS A 1 87 ? 14.725 7.774 -8.535 1.00 92.38 87 LYS A N 1
ATOM 704 C CA . LYS A 1 87 ? 14.356 6.438 -9.036 1.00 92.38 87 LYS A CA 1
ATOM 705 C C . LYS A 1 87 ? 13.257 5.746 -8.222 1.00 92.38 87 LYS A C 1
ATOM 707 O O . LYS A 1 87 ? 12.722 4.749 -8.707 1.00 92.38 87 LYS A O 1
ATOM 712 N N . THR A 1 88 ? 12.905 6.259 -7.043 1.00 93.75 88 THR A N 1
ATOM 713 C CA . THR A 1 88 ? 11.808 5.731 -6.222 1.00 93.75 88 THR A CA 1
ATOM 714 C C . THR A 1 88 ? 10.660 6.728 -6.113 1.00 93.75 88 THR A C 1
ATOM 716 O O . THR A 1 88 ? 10.806 7.929 -6.351 1.00 93.75 88 THR A O 1
ATOM 719 N N . SER A 1 89 ? 9.479 6.221 -5.790 1.00 95.81 89 SER A N 1
ATOM 720 C CA . SER A 1 89 ? 8.271 6.990 -5.532 1.00 95.81 89 SER A CA 1
ATOM 721 C C . SER A 1 89 ? 7.567 6.444 -4.295 1.00 95.81 89 SER A C 1
ATOM 723 O O . SER A 1 89 ? 7.559 5.238 -4.065 1.00 95.81 89 SER A O 1
ATOM 725 N N . LEU A 1 90 ? 6.963 7.341 -3.517 1.00 97.38 90 LEU A N 1
ATOM 726 C CA . LEU A 1 90 ? 6.030 7.008 -2.445 1.00 97.38 90 LEU A CA 1
ATOM 727 C C . LEU A 1 90 ? 4.605 7.249 -2.938 1.00 97.38 90 LEU A C 1
ATOM 729 O O . LEU A 1 90 ? 4.265 8.380 -3.300 1.00 97.38 90 LEU A O 1
ATOM 733 N N . SER A 1 91 ? 3.781 6.209 -2.920 1.00 97.94 91 SER A N 1
ATOM 734 C CA . SER A 1 91 ? 2.340 6.290 -3.170 1.00 97.94 91 SER A CA 1
ATOM 735 C C . SER A 1 91 ? 1.586 6.095 -1.857 1.00 97.94 91 SER A C 1
ATOM 737 O O . SER A 1 91 ? 1.922 5.206 -1.078 1.00 97.94 91 SER A O 1
ATOM 739 N N . TYR A 1 92 ? 0.594 6.943 -1.596 1.00 98.38 92 TYR A N 1
ATOM 740 C CA . TYR A 1 92 ? -0.170 6.938 -0.349 1.00 98.38 92 TYR A CA 1
ATOM 741 C C . TYR A 1 92 ? -1.630 6.603 -0.640 1.00 98.38 92 TYR A C 1
ATOM 743 O O . TYR A 1 92 ? -2.250 7.308 -1.435 1.00 98.38 92 TYR A O 1
ATOM 751 N N . TYR A 1 93 ? -2.162 5.582 0.023 1.00 98.56 93 TYR A N 1
ATOM 752 C CA . TYR A 1 93 ? -3.546 5.132 -0.105 1.00 98.56 93 TYR A CA 1
ATOM 753 C C . TYR A 1 93 ? -4.250 5.232 1.238 1.00 98.56 93 TYR A C 1
ATOM 755 O O . TYR A 1 93 ? -3.634 4.920 2.262 1.00 98.56 93 TYR A O 1
ATOM 763 N N . ASP A 1 94 ? -5.518 5.630 1.240 1.00 94.75 94 ASP A N 1
ATOM 764 C CA . ASP A 1 94 ? -6.319 5.660 2.461 1.00 94.75 94 ASP A CA 1
ATOM 765 C C . ASP A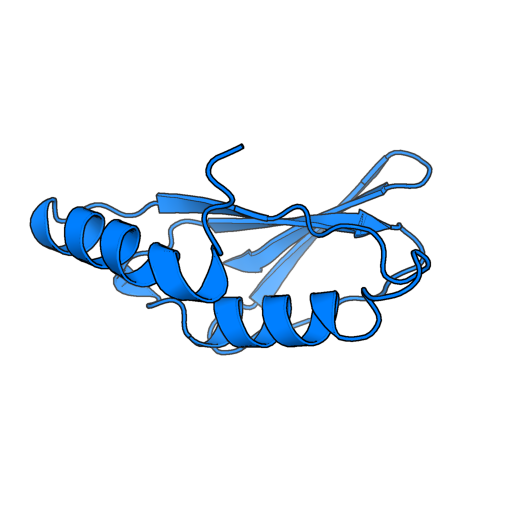 1 94 ? -7.705 5.070 2.330 1.00 94.75 94 ASP A C 1
ATOM 767 O O . ASP A 1 94 ? -8.288 4.915 1.227 1.00 94.75 94 ASP A O 1
#

pLDDT: mean 90.38, std 11.85, range [37.41, 98.56]

Radius of gyration: 13.71 Å; Cα contacts (8 Å, |Δi|>4): 130; chains: 1; bounding box: 29×27×35 Å

Solvent-accessible surface area (backbone atoms only — not comparable to full-atom values): 5586 Å² total; per-residue (Å²): 130,88,81,72,54,59,92,69,51,48,60,58,56,53,52,50,30,61,75,69,75,44,62,42,75,46,80,44,70,70,77,64,53,91,41,90,95,27,76,58,50,62,60,53,49,48,55,53,54,40,66,53,57,71,86,42,52,66,33,38,38,37,46,42,50,53,88,60,84,74,71,67,55,46,70,90,26,39,59,76,51,75,48,80,59,82,68,31,25,42,39,34,30,77